Protein AF-A0A7S3U4I9-F1 (afdb_monomer)

pLDDT: mean 75.61, std 12.28, range [52.41, 93.56]

Secondary structure (DSSP, 8-state):
--HHHHHHHHHTT------------PPPTTHHHHHHHHHHHHHHHHHHHHHHHHHHHHHHHHHHHHHHHHHHHHHHHHHHHHHHHHHHHHHHHHH--SS-TTSHHHHHHHHHHHHHHHHHH-

InterPro domains:
  IPR021013 ATPase, vacuolar ER assembly factor, Vma12 [PF11712] (9-120)
  IPR021013 ATPase, vacuolar ER assembly factor, Vma12 [PTHR31394] (6-115)

Solvent-accessible surface area (backbone atoms only — not comparable to full-atom values): 6971 Å² total; per-residue (Å²): 134,72,72,65,60,56,56,54,60,72,46,70,82,62,72,83,83,71,80,80,78,76,72,82,73,73,77,58,83,72,51,57,65,52,51,50,53,52,47,54,54,48,52,52,51,52,50,47,59,72,48,36,78,76,50,40,76,66,43,53,60,50,53,50,52,51,51,50,50,53,51,50,52,49,51,51,52,50,50,50,54,51,52,37,53,50,36,22,53,51,23,22,61,70,38,28,43,97,92,42,58,85,34,76,54,5,56,51,34,9,52,52,35,29,54,52,49,51,68,72,75,107

Organism: NCBI:txid141414

Sequence (122 aa):
PVHHAQVHQLLQGAAPVIPQFKQERTPHPDLAPRLEQLRAAMENREYAAMVGDVCCEESDGRDAAEMNTYRSQLAVGANLLVSMGTMFAVGYYAGGTTEEPNGPRATMCGLAACIITMMIEM

Radius of gyration: 36.52 Å; Cα contacts (8 Å, |Δi|>4): 47; chains: 1; bounding box: 50×77×81 Å

Mean predicted aligned error: 18.95 Å

Foldseek 3Di:
DPVVVVVVVVCVVDDPPDPPPPPPPPPDPVVVVVVVVVVVVVVVVVVCVVCVVVCVVVVVVVVVVVVVVVVVVVVLVVVLVVQLVVQLVVQLCVQADPVGSRDPSSNVRSVVSSVVSVVVSD

Structure (mmCIF, N/CA/C/O backbone):
data_AF-A0A7S3U4I9-F1
#
_entry.id   AF-A0A7S3U4I9-F1
#
loop_
_atom_site.group_PDB
_atom_site.id
_atom_site.type_symbol
_atom_site.label_atom_id
_atom_site.label_alt_id
_atom_site.label_comp_id
_atom_site.label_asym_id
_atom_site.label_entity_id
_atom_site.label_seq_id
_atom_site.pdbx_PDB_ins_code
_atom_site.Cartn_x
_atom_site.Cartn_y
_atom_site.Cartn_z
_atom_site.occupancy
_atom_site.B_iso_or_equiv
_atom_site.auth_seq_id
_atom_site.auth_comp_id
_atom_site.auth_asym_id
_atom_site.auth_atom_id
_atom_site.pdbx_PDB_model_num
ATOM 1 N N . PRO A 1 1 ? -28.702 -62.393 27.843 1.00 54.69 1 PRO A N 1
ATOM 2 C CA . PRO A 1 1 ? -29.600 -61.317 28.335 1.00 54.69 1 PRO A CA 1
ATOM 3 C C . PRO A 1 1 ? -29.784 -61.217 29.871 1.00 54.69 1 PRO A C 1
ATOM 5 O O . PRO A 1 1 ? -30.326 -60.216 30.317 1.00 54.69 1 PRO A O 1
ATOM 8 N N . VAL A 1 2 ? -29.330 -62.186 30.686 1.00 54.75 2 VAL A N 1
ATOM 9 C CA . VAL A 1 2 ? -29.660 -62.251 32.134 1.00 54.75 2 VAL A CA 1
ATOM 10 C C . VAL A 1 2 ? -28.649 -61.533 33.057 1.00 54.75 2 VAL A C 1
ATOM 12 O O . VAL A 1 2 ? -28.985 -61.184 34.182 1.00 54.75 2 VAL A O 1
ATOM 15 N N . HIS A 1 3 ? -27.435 -61.216 32.590 1.00 55.56 3 HIS A N 1
ATOM 16 C CA . HIS A 1 3 ? -26.394 -60.623 33.450 1.00 55.56 3 HIS A CA 1
ATOM 17 C C . HIS A 1 3 ? -26.592 -59.135 33.795 1.00 55.56 3 HIS A C 1
ATOM 19 O O . HIS A 1 3 ? -26.109 -58.684 34.829 1.00 55.56 3 HIS A O 1
ATOM 25 N N . HIS A 1 4 ? -27.328 -58.368 32.984 1.00 56.72 4 HIS A N 1
ATOM 26 C CA . HIS A 1 4 ? -27.526 -56.931 33.230 1.00 56.72 4 HIS A CA 1
ATOM 27 C C . HIS A 1 4 ? -28.506 -56.644 34.376 1.00 56.72 4 HIS A C 1
ATOM 29 O O . HIS A 1 4 ? -28.355 -55.649 35.081 1.00 56.72 4 HIS A O 1
ATOM 35 N N . ALA A 1 5 ? -29.482 -57.531 34.596 1.00 61.81 5 ALA A N 1
ATOM 36 C CA . ALA A 1 5 ? -30.484 -57.364 35.648 1.00 61.81 5 ALA A CA 1
ATOM 37 C C . ALA A 1 5 ? -29.868 -57.470 37.053 1.00 61.81 5 ALA A C 1
ATOM 39 O O . ALA A 1 5 ? -30.247 -56.737 37.962 1.00 61.81 5 ALA A O 1
ATOM 40 N N . GLN A 1 6 ? -28.864 -58.335 37.212 1.00 64.69 6 GLN A N 1
ATOM 41 C CA . GLN A 1 6 ? -28.227 -58.598 38.501 1.00 64.69 6 GLN A CA 1
ATOM 42 C C . GLN A 1 6 ? -27.356 -57.422 38.963 1.00 64.69 6 GLN A C 1
ATOM 44 O O . GLN A 1 6 ? -27.372 -57.057 40.135 1.00 64.69 6 GLN A O 1
ATOM 49 N N . VAL A 1 7 ? -26.664 -56.764 38.027 1.00 67.50 7 VAL A N 1
ATOM 50 C CA . VAL A 1 7 ? -25.895 -55.539 38.306 1.00 67.50 7 VAL A CA 1
ATOM 51 C C . VAL A 1 7 ? -26.823 -54.413 38.757 1.00 67.50 7 VAL A C 1
ATOM 53 O O . VAL A 1 7 ? -26.518 -53.695 39.705 1.00 67.50 7 VAL A O 1
ATOM 56 N N . HIS A 1 8 ? -27.991 -54.292 38.126 1.00 67.44 8 HIS A N 1
ATOM 57 C CA . HIS A 1 8 ? -28.954 -53.254 38.470 1.00 67.44 8 HIS A CA 1
ATOM 58 C C . HIS A 1 8 ? -29.547 -53.443 39.874 1.00 67.44 8 HIS A C 1
ATOM 60 O O . HIS A 1 8 ? -29.813 -52.460 40.563 1.00 67.44 8 HIS A O 1
ATOM 66 N N . GLN A 1 9 ? -29.701 -54.697 40.305 1.00 71.62 9 GLN A N 1
ATOM 67 C CA . GLN A 1 9 ? -30.174 -55.064 41.639 1.00 71.62 9 GLN A CA 1
ATOM 68 C C . GLN A 1 9 ? -29.105 -54.832 42.720 1.00 71.62 9 GLN A C 1
ATOM 70 O O . GLN A 1 9 ? -29.437 -54.430 43.829 1.00 71.62 9 GLN A O 1
ATOM 75 N N . LEU A 1 10 ? -27.821 -55.004 42.385 1.00 68.31 10 LEU A N 1
ATOM 76 C CA . LEU A 1 10 ? -26.695 -54.703 43.283 1.00 68.31 10 LEU A CA 1
ATOM 77 C C . LEU A 1 10 ? -26.476 -53.195 43.492 1.00 68.31 10 LEU A C 1
ATOM 79 O O . LEU A 1 10 ? -25.907 -52.791 44.502 1.00 68.31 10 LEU A O 1
ATOM 83 N N . LEU A 1 11 ? -26.931 -52.363 42.551 1.00 69.69 11 LEU A N 1
ATOM 84 C CA . LEU A 1 11 ? -26.806 -50.903 42.611 1.00 69.69 11 LEU A CA 1
ATOM 85 C C . LEU A 1 11 ? -28.051 -50.205 43.189 1.00 69.69 11 LEU A C 1
ATOM 87 O O . LEU A 1 11 ? -27.992 -49.012 43.485 1.00 69.69 11 LEU A O 1
ATOM 91 N N . GLN A 1 12 ? -29.167 -50.920 43.3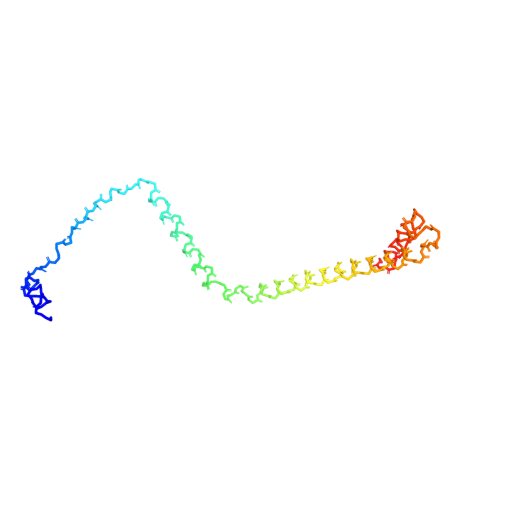89 1.00 67.94 12 GLN A N 1
ATOM 92 C CA . GLN A 1 12 ? -30.370 -50.388 44.041 1.00 67.94 12 GLN A CA 1
ATOM 93 C C . GLN A 1 12 ? -30.113 -50.185 45.543 1.00 67.94 12 GLN A C 1
ATOM 95 O O . GLN A 1 12 ? -30.351 -51.066 46.361 1.00 67.94 12 GLN A O 1
ATOM 100 N N . GLY A 1 13 ? -29.592 -49.010 45.899 1.00 65.12 13 GLY A N 1
ATOM 101 C CA . GLY A 1 13 ? -29.272 -48.622 47.279 1.00 65.12 13 GLY A CA 1
ATOM 102 C C . GLY A 1 13 ? -27.830 -48.154 47.474 1.00 65.12 13 GLY A C 1
ATOM 103 O O . GLY A 1 13 ? -27.508 -47.590 48.517 1.00 65.12 13 GLY A O 1
ATOM 104 N N . ALA A 1 14 ? -26.971 -48.321 46.466 1.00 66.00 14 ALA A N 1
ATOM 105 C CA . ALA A 1 14 ? -25.631 -47.755 46.475 1.00 66.00 14 ALA A CA 1
ATOM 106 C C . ALA A 1 14 ? -25.707 -46.267 46.098 1.00 66.00 14 ALA A C 1
ATOM 108 O O . ALA A 1 14 ? -25.811 -45.910 44.925 1.00 66.00 14 ALA A O 1
ATOM 109 N N . ALA A 1 15 ? -25.674 -45.382 47.095 1.00 67.50 15 ALA A N 1
ATOM 110 C CA . ALA A 1 15 ? -25.449 -43.965 46.842 1.00 67.50 15 ALA A CA 1
ATOM 111 C C . ALA A 1 15 ? -23.984 -43.771 46.410 1.00 67.50 15 ALA A C 1
ATOM 113 O O . ALA A 1 15 ? -23.087 -44.279 47.092 1.00 67.50 15 ALA A O 1
ATOM 114 N N . PRO A 1 16 ? -23.702 -43.059 45.305 1.00 66.88 16 PRO A N 1
ATOM 115 C CA . PRO A 1 16 ? -22.331 -42.737 44.945 1.00 66.88 16 PRO A CA 1
ATOM 116 C C . PRO A 1 16 ? -21.710 -41.922 46.083 1.00 66.88 16 PRO A C 1
ATOM 118 O O . PRO A 1 16 ? -22.169 -40.825 46.402 1.00 66.88 16 PRO A O 1
ATOM 121 N N . VAL A 1 17 ? -20.669 -42.470 46.713 1.00 66.94 17 VAL A N 1
ATOM 122 C CA . VAL A 1 17 ? -19.860 -41.731 47.682 1.00 66.94 17 VAL A CA 1
ATOM 123 C C . VAL A 1 17 ? -19.049 -40.722 46.885 1.00 66.94 17 VAL A C 1
ATOM 125 O O . VAL A 1 17 ? -17.988 -41.035 46.351 1.00 66.94 17 VAL A O 1
ATOM 128 N N . ILE A 1 18 ? -19.588 -39.513 46.752 1.00 67.31 18 ILE A N 1
ATOM 129 C CA . ILE A 1 18 ? -18.846 -38.383 46.208 1.00 67.31 18 ILE A CA 1
ATOM 130 C C . ILE A 1 18 ? -17.895 -37.943 47.323 1.00 67.31 18 ILE A C 1
ATOM 132 O O . ILE A 1 18 ? -18.380 -37.484 48.363 1.00 67.31 18 ILE A O 1
ATOM 136 N N . PRO A 1 19 ? -16.564 -38.083 47.170 1.00 66.88 19 PRO A N 1
ATOM 137 C CA . PRO A 1 19 ? -15.646 -37.518 48.142 1.00 66.88 19 PRO A CA 1
ATOM 138 C C . PRO A 1 19 ? -15.880 -36.007 48.157 1.00 66.88 19 PRO A C 1
ATOM 140 O O . PRO A 1 19 ? -15.616 -35.317 47.172 1.00 66.88 19 PRO A O 1
ATOM 143 N N . GLN A 1 20 ? -16.424 -35.487 49.260 1.00 63.56 20 GLN A N 1
ATOM 144 C CA . GLN A 1 20 ? -16.500 -34.049 49.472 1.00 63.56 20 GLN A CA 1
ATOM 145 C C . GLN A 1 20 ? -15.071 -33.548 49.668 1.00 63.56 20 GLN A C 1
ATOM 147 O O . GLN A 1 20 ? -14.563 -33.482 50.785 1.00 63.56 20 GLN A O 1
ATOM 152 N N . PHE A 1 21 ? -14.411 -33.181 48.571 1.00 58.91 21 PHE A N 1
ATOM 153 C CA . PHE A 1 21 ? -13.239 -32.321 48.618 1.00 58.91 21 PHE A CA 1
ATOM 154 C C . PHE A 1 21 ? -13.704 -30.926 49.031 1.00 58.91 21 PHE A C 1
ATOM 156 O O . PHE A 1 21 ? -13.777 -29.999 48.227 1.00 58.91 21 PHE A O 1
ATOM 163 N N . LYS A 1 22 ? -14.033 -30.762 50.313 1.00 58.78 22 LYS A N 1
ATOM 164 C CA . LYS A 1 22 ? -14.102 -29.442 50.924 1.00 58.78 22 LYS A CA 1
ATOM 165 C C . LYS A 1 22 ? -12.663 -29.019 51.186 1.00 58.78 22 LYS A C 1
ATOM 167 O O . LYS A 1 22 ? -12.161 -29.084 52.301 1.00 58.78 22 LYS A O 1
ATOM 172 N N . GLN A 1 23 ? -11.964 -28.676 50.111 1.00 59.03 23 GLN A N 1
ATOM 173 C CA . GLN A 1 23 ? -10.672 -28.033 50.223 1.00 59.03 23 GLN A CA 1
ATOM 174 C C . GLN A 1 23 ? -10.975 -26.629 50.743 1.00 59.03 23 GLN A C 1
ATOM 176 O O . GLN A 1 23 ? -11.445 -25.771 49.995 1.00 59.03 23 GLN A O 1
ATOM 181 N N . GLU A 1 24 ? -10.804 -26.420 52.047 1.00 61.72 24 GLU A N 1
ATOM 182 C CA . GLU A 1 24 ? -10.733 -25.082 52.621 1.00 61.72 24 GLU A CA 1
ATOM 183 C C . GLU A 1 24 ? -9.537 -24.399 51.959 1.00 61.72 24 GLU A C 1
ATOM 185 O O . GLU A 1 24 ? -8.384 -24.574 52.346 1.00 61.72 24 GLU A O 1
ATOM 190 N N . ARG A 1 25 ? -9.806 -23.706 50.849 1.00 59.94 25 ARG A N 1
ATOM 191 C CA . ARG A 1 25 ? -8.822 -22.852 50.201 1.00 59.94 25 ARG A CA 1
ATOM 192 C C . ARG A 1 25 ? -8.544 -21.724 51.175 1.00 59.94 25 ARG A C 1
ATOM 194 O O . ARG A 1 25 ? -9.335 -20.790 51.277 1.00 59.94 25 ARG A O 1
ATOM 201 N N . THR A 1 26 ? -7.417 -21.813 51.868 1.00 64.44 26 THR A N 1
ATOM 202 C CA . THR A 1 26 ? -6.796 -20.671 52.529 1.00 64.44 26 THR A CA 1
ATOM 203 C C . THR A 1 26 ? -6.675 -19.569 51.472 1.00 64.44 26 THR A C 1
ATOM 205 O O . THR A 1 26 ? -6.031 -19.805 50.442 1.00 64.44 26 THR A O 1
ATOM 208 N N . PRO A 1 27 ? -7.342 -18.411 51.632 1.00 62.22 27 PRO A N 1
ATOM 209 C CA . PRO A 1 27 ? -7.272 -17.353 50.637 1.00 62.22 27 PRO A CA 1
ATOM 210 C C . PRO A 1 27 ? -5.814 -16.926 50.485 1.00 62.22 27 PRO A C 1
ATOM 212 O O . PRO A 1 27 ? -5.195 -16.467 51.443 1.00 62.22 27 PRO A O 1
ATOM 215 N N . HIS A 1 28 ? -5.244 -17.127 49.296 1.00 63.62 28 HIS A N 1
ATOM 216 C CA . HIS A 1 28 ? -3.904 -16.638 48.993 1.00 63.62 28 HIS A CA 1
ATOM 217 C C . HIS A 1 28 ? -3.909 -15.110 49.183 1.00 63.62 28 HIS A C 1
ATOM 219 O O . HIS A 1 28 ? -4.814 -14.456 48.651 1.00 63.62 28 HIS A O 1
ATOM 225 N N . PRO A 1 29 ? -2.944 -14.527 49.915 1.00 65.88 29 PRO A N 1
ATOM 226 C CA . PRO A 1 29 ? -2.954 -13.105 50.282 1.00 65.88 29 PRO A CA 1
ATOM 227 C C . PRO A 1 29 ? -2.994 -12.158 49.069 1.00 65.88 29 PRO A C 1
ATOM 229 O O . PRO A 1 29 ? -3.483 -11.038 49.172 1.00 65.88 29 PRO A O 1
ATOM 232 N N . ASP A 1 30 ? -2.580 -12.639 47.894 1.00 67.38 30 ASP A N 1
ATOM 233 C CA . ASP A 1 30 ? -2.535 -11.874 46.641 1.00 67.38 30 ASP A CA 1
ATOM 234 C C . ASP A 1 30 ? -3.855 -11.881 45.849 1.00 67.38 30 ASP A C 1
ATOM 236 O O . ASP A 1 30 ? -3.980 -11.202 44.828 1.00 67.38 30 ASP A O 1
ATOM 240 N N . LEU A 1 31 ? -4.854 -12.662 46.275 1.00 65.88 31 LEU A N 1
ATOM 241 C CA . LEU A 1 31 ? -6.149 -12.746 45.588 1.00 65.88 31 LEU A CA 1
ATOM 242 C C . LEU A 1 31 ? -7.060 -11.565 45.930 1.00 65.88 31 LEU A C 1
ATOM 244 O O . LEU A 1 31 ? -7.804 -11.111 45.065 1.00 65.88 31 LEU A O 1
ATOM 248 N N . ALA A 1 32 ? -6.975 -11.041 47.154 1.00 73.50 32 ALA A N 1
ATOM 249 C CA . ALA A 1 32 ? -7.749 -9.880 47.590 1.00 73.50 32 ALA A CA 1
ATOM 250 C C . ALA A 1 32 ? -7.496 -8.624 46.727 1.00 73.50 32 ALA A C 1
ATOM 252 O O . ALA A 1 32 ? -8.468 -8.105 46.173 1.00 73.50 32 ALA A O 1
ATOM 253 N N . PRO A 1 33 ? -6.240 -8.182 46.495 1.00 77.62 33 PRO A N 1
ATOM 254 C CA . PRO A 1 33 ? -5.988 -7.005 45.660 1.00 77.62 33 PRO A CA 1
ATOM 255 C C . PRO A 1 33 ? -6.372 -7.228 44.191 1.00 77.62 33 PRO A C 1
ATOM 257 O O . PRO A 1 33 ? -6.803 -6.303 43.510 1.00 77.62 33 PRO A O 1
ATOM 260 N N . ARG A 1 34 ? -6.273 -8.464 43.684 1.00 75.56 34 ARG A N 1
ATOM 261 C CA . ARG A 1 34 ? -6.698 -8.793 42.313 1.00 75.56 34 ARG A CA 1
ATOM 262 C C . ARG A 1 34 ? -8.213 -8.746 42.147 1.00 75.56 34 ARG A C 1
ATOM 264 O O . ARG A 1 34 ? -8.695 -8.291 41.116 1.00 75.56 34 ARG A O 1
ATOM 271 N N . LEU A 1 35 ? -8.962 -9.208 43.146 1.00 81.06 35 LEU A N 1
ATOM 272 C CA . LEU A 1 35 ? -10.422 -9.129 43.146 1.00 81.06 35 LEU A CA 1
ATOM 273 C C . LEU A 1 35 ? -10.908 -7.684 43.232 1.00 81.06 35 LEU A C 1
ATOM 275 O O . LEU A 1 35 ? -11.887 -7.338 42.577 1.00 81.06 35 LEU A O 1
ATOM 279 N N . GLU A 1 36 ? -10.212 -6.844 43.993 1.00 82.00 36 GLU A N 1
ATOM 280 C CA . GLU A 1 36 ? -10.498 -5.413 44.077 1.00 82.00 36 GLU A CA 1
ATOM 281 C C . GLU A 1 36 ? -10.241 -4.705 42.739 1.00 82.00 36 GLU A C 1
ATOM 283 O O . GLU A 1 36 ? -11.117 -3.999 42.245 1.00 82.00 36 GLU A O 1
ATOM 288 N N . GLN A 1 37 ? -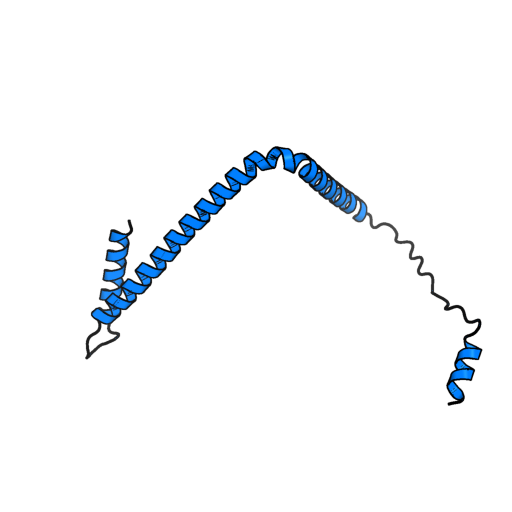9.114 -4.994 42.077 1.00 81.12 37 GLN A N 1
ATOM 289 C CA . GLN A 1 37 ? -8.830 -4.499 40.722 1.00 81.12 37 GLN A CA 1
ATOM 290 C C . GLN A 1 37 ? -9.870 -4.965 39.695 1.00 81.12 37 GLN A C 1
ATOM 292 O O . GLN A 1 37 ? -10.320 -4.176 38.865 1.00 81.12 37 GLN A O 1
ATOM 297 N N . LEU A 1 38 ? -10.276 -6.237 39.751 1.00 83.44 38 LEU A N 1
ATOM 298 C CA . LEU A 1 38 ? -11.315 -6.784 38.875 1.00 83.44 38 LEU A CA 1
ATOM 299 C C . LEU A 1 38 ? -12.670 -6.115 39.122 1.00 83.44 38 LEU A C 1
ATOM 301 O O . LEU A 1 38 ? -13.376 -5.813 38.162 1.00 83.44 38 LEU A O 1
ATOM 305 N N . ARG A 1 39 ? -13.024 -5.845 40.383 1.00 84.69 39 ARG A N 1
ATOM 306 C CA . ARG A 1 39 ? -14.243 -5.102 40.730 1.00 84.69 39 ARG A CA 1
ATOM 307 C C . ARG A 1 39 ? -14.213 -3.683 40.188 1.00 84.69 39 ARG A C 1
ATOM 309 O O . ARG A 1 39 ? -15.155 -3.306 39.504 1.00 84.69 39 ARG A O 1
ATOM 316 N N . ALA A 1 40 ? -13.123 -2.954 40.413 1.00 86.00 40 ALA A N 1
ATOM 317 C CA . ALA A 1 40 ? -12.962 -1.596 39.901 1.00 86.00 40 ALA A CA 1
ATOM 318 C C . ALA A 1 40 ? -13.040 -1.553 38.363 1.00 86.00 40 ALA A C 1
ATOM 320 O O . ALA A 1 40 ? -13.654 -0.658 37.788 1.00 86.00 40 ALA A O 1
ATOM 321 N N . ALA A 1 41 ? -12.474 -2.551 37.677 1.00 84.31 41 ALA A N 1
ATOM 322 C CA . ALA A 1 41 ? -12.562 -2.660 36.222 1.00 84.31 41 ALA A CA 1
ATOM 323 C C . ALA A 1 41 ? -13.991 -2.946 35.723 1.00 84.31 41 ALA A C 1
ATOM 325 O O . ALA A 1 41 ? -14.380 -2.438 34.670 1.00 84.31 41 ALA A O 1
ATOM 326 N N . MET A 1 42 ? -14.771 -3.752 36.452 1.00 85.81 42 MET A N 1
ATOM 327 C CA . MET A 1 42 ? -16.178 -3.998 36.117 1.00 85.81 42 MET A CA 1
ATOM 328 C C . MET A 1 42 ? -17.043 -2.765 36.368 1.00 85.81 42 MET A C 1
ATOM 330 O O . MET A 1 42 ? -17.809 -2.390 35.488 1.00 85.81 42 MET A O 1
ATOM 334 N N . GLU A 1 43 ? -16.867 -2.100 37.508 1.00 84.44 43 GLU A N 1
ATOM 335 C CA . GLU A 1 43 ? -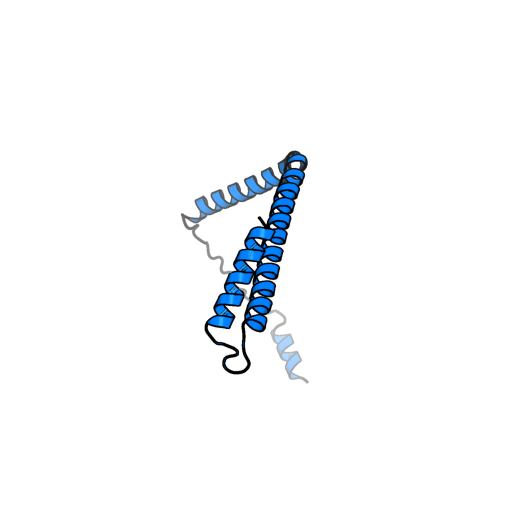17.607 -0.883 37.857 1.00 84.44 43 GLU A CA 1
ATOM 336 C C . GLU A 1 43 ? -17.340 0.243 36.851 1.00 84.44 43 GLU A C 1
ATOM 338 O O . GLU A 1 43 ? -18.275 0.874 36.368 1.00 84.44 43 GLU A O 1
ATOM 343 N N . ASN A 1 44 ? -16.084 0.423 36.424 1.00 80.19 44 ASN A N 1
ATOM 344 C CA . ASN A 1 44 ? -15.751 1.377 35.365 1.00 80.19 44 ASN A CA 1
ATOM 345 C C . ASN A 1 44 ? -16.405 1.033 34.022 1.00 80.19 44 ASN A C 1
ATOM 347 O O . ASN A 1 44 ? -16.820 1.938 33.304 1.00 80.19 44 ASN A O 1
ATOM 351 N N . ARG A 1 45 ? -16.499 -0.253 33.656 1.00 80.69 45 ARG A N 1
ATOM 352 C CA . ARG A 1 45 ? -17.197 -0.670 32.427 1.00 80.69 45 ARG A CA 1
ATOM 353 C C . ARG A 1 45 ? -18.692 -0.399 32.506 1.00 80.69 45 ARG A C 1
ATOM 355 O O . ARG A 1 45 ? -19.273 0.043 31.523 1.00 80.69 45 ARG A O 1
ATOM 362 N N . GLU A 1 46 ? -19.297 -0.670 33.652 1.00 81.62 46 GLU A N 1
ATOM 363 C CA . GLU A 1 46 ? -20.725 -0.461 33.877 1.00 81.62 46 GLU A CA 1
ATOM 364 C C . GLU A 1 46 ? -21.062 1.035 33.907 1.00 81.62 46 GLU A C 1
ATOM 366 O O . GLU A 1 46 ? -22.001 1.470 33.246 1.00 81.62 46 GLU A O 1
ATOM 371 N N . TYR A 1 47 ? -20.220 1.849 34.549 1.00 74.75 47 TYR A N 1
ATOM 372 C CA . TYR A 1 47 ? -20.301 3.308 34.486 1.00 74.75 47 TYR A CA 1
ATOM 373 C C . TYR A 1 47 ? -20.129 3.841 33.058 1.00 74.75 47 TYR A C 1
ATOM 375 O O . TYR A 1 47 ? -20.929 4.659 32.608 1.00 74.75 47 TYR A O 1
ATOM 383 N N . ALA A 1 48 ? -19.141 3.342 32.309 1.00 75.19 48 ALA A N 1
ATOM 384 C CA . ALA A 1 48 ? -18.933 3.724 30.914 1.00 75.19 48 ALA A CA 1
ATOM 385 C C . ALA A 1 48 ? -20.119 3.338 30.017 1.00 75.19 48 ALA A C 1
ATOM 387 O O . ALA A 1 48 ? -20.458 4.093 29.115 1.00 75.19 48 ALA A O 1
ATOM 388 N N . ALA A 1 49 ? -20.780 2.208 30.278 1.00 77.81 49 ALA A N 1
ATOM 389 C CA . ALA A 1 49 ? -21.996 1.820 29.568 1.00 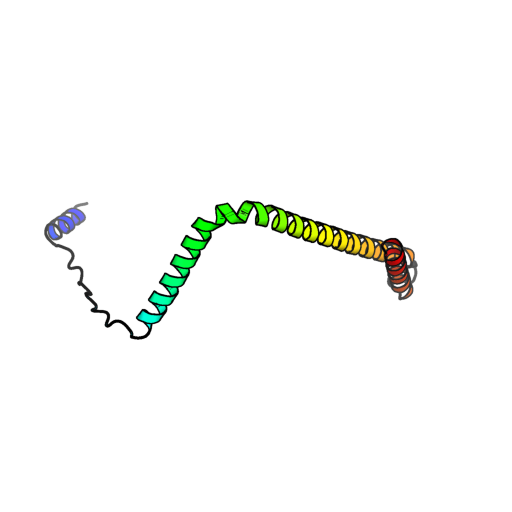77.81 49 ALA A CA 1
ATOM 390 C C . ALA A 1 49 ? -23.189 2.726 29.922 1.00 77.81 49 ALA A C 1
ATOM 392 O O . ALA A 1 49 ? -23.956 3.083 29.037 1.00 77.81 49 ALA A O 1
ATOM 393 N N . MET A 1 50 ? -23.324 3.146 31.186 1.00 78.50 50 MET A N 1
ATOM 394 C CA . MET A 1 50 ? -24.391 4.064 31.618 1.00 78.50 50 MET A CA 1
ATOM 395 C C . MET A 1 50 ? -24.234 5.485 31.060 1.00 78.50 50 MET A C 1
ATOM 397 O O . MET A 1 50 ? -25.229 6.168 30.838 1.00 78.50 50 MET A O 1
ATOM 401 N N . VAL A 1 51 ? -22.996 5.945 30.867 1.00 74.56 51 VAL A N 1
ATOM 402 C CA . VAL A 1 51 ? -22.696 7.295 30.351 1.00 74.56 51 VAL A CA 1
ATOM 403 C C . VAL A 1 51 ? -22.460 7.291 28.833 1.00 74.56 51 VAL A C 1
ATOM 405 O O . VAL A 1 51 ? -22.539 8.340 28.197 1.00 74.56 51 VAL A O 1
ATOM 408 N N . GLY A 1 52 ? -22.228 6.115 28.241 1.00 65.56 52 GLY A N 1
ATOM 409 C CA . GLY A 1 52 ? -21.961 5.926 26.815 1.00 65.56 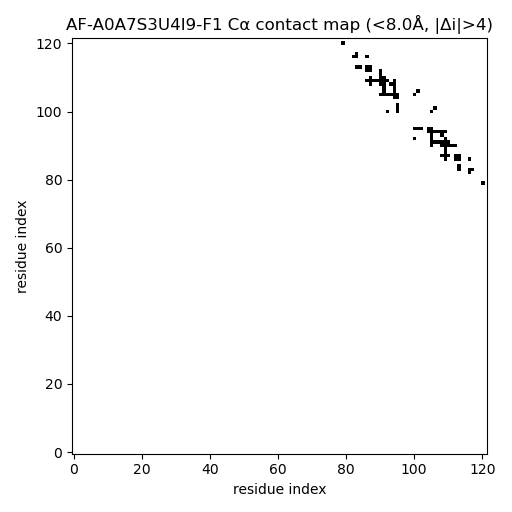52 GLY A CA 1
ATOM 410 C C . GLY A 1 52 ? -23.031 6.556 25.934 1.00 65.56 52 GLY A C 1
ATOM 411 O O . GLY A 1 52 ? -22.702 7.398 25.109 1.00 65.56 52 GLY A O 1
ATOM 412 N N . ASP A 1 53 ? -24.308 6.280 26.194 1.00 63.28 53 ASP A N 1
ATOM 413 C CA . ASP A 1 53 ? -25.424 6.801 25.389 1.00 63.28 53 ASP A CA 1
ATOM 414 C C . ASP A 1 53 ? -25.497 8.343 25.347 1.00 63.28 53 ASP A C 1
ATOM 416 O O . ASP A 1 53 ? -26.035 8.905 24.398 1.00 63.28 53 ASP A O 1
ATOM 420 N N . VAL A 1 54 ? -24.926 9.041 26.338 1.00 63.06 54 VAL A N 1
ATOM 421 C CA . VAL A 1 54 ? -24.902 10.515 26.410 1.00 63.06 54 VAL A CA 1
ATOM 422 C C . VAL A 1 54 ? -23.698 11.106 25.666 1.00 63.06 54 VAL A C 1
ATOM 424 O O . VAL A 1 54 ? -23.771 12.222 25.161 1.00 63.06 54 VAL A O 1
ATOM 427 N N . CYS A 1 55 ? -22.586 10.371 25.580 1.00 57.53 55 CYS A N 1
ATOM 428 C CA . CYS A 1 55 ? -21.371 10.803 24.879 1.00 57.53 55 CYS A CA 1
ATOM 429 C C . CYS A 1 55 ? -21.280 10.279 23.432 1.00 57.53 55 CYS A C 1
ATOM 431 O O . CYS A 1 55 ? -20.534 10.839 22.625 1.00 57.53 55 CYS A O 1
ATOM 433 N N . CYS A 1 56 ? -22.017 9.218 23.091 1.00 52.41 56 CYS A N 1
ATOM 434 C CA . CYS A 1 56 ? -21.951 8.550 21.792 1.00 52.41 56 CYS A CA 1
ATOM 435 C C . CYS A 1 56 ? -22.470 9.411 20.632 1.00 52.41 56 CYS A C 1
ATOM 437 O O . CYS A 1 56 ? -21.919 9.296 19.544 1.00 52.41 56 CYS A O 1
ATOM 439 N N . GLU A 1 57 ? -23.433 10.321 20.830 1.00 55.88 57 GLU A N 1
ATOM 440 C CA . GLU A 1 57 ? -23.900 11.198 19.736 1.00 55.88 57 GLU A CA 1
ATOM 441 C C . GLU A 1 57 ? -22.799 12.132 19.192 1.00 55.88 57 GLU A C 1
ATOM 443 O O . GLU A 1 57 ? -22.785 12.430 17.997 1.00 55.88 57 GLU A O 1
ATOM 448 N N . GLU A 1 58 ? -21.837 12.552 20.021 1.00 54.34 58 GLU A N 1
ATOM 449 C CA . GLU A 1 58 ? -20.699 13.374 19.576 1.00 54.34 58 GLU A CA 1
ATOM 450 C C . GLU A 1 58 ? -19.471 12.540 19.160 1.00 54.34 58 GLU A C 1
ATOM 452 O O . GLU A 1 58 ? -18.699 12.980 18.301 1.00 54.34 58 GLU A O 1
ATOM 457 N N . SER A 1 59 ? -19.281 11.340 19.726 1.00 53.84 59 SER A N 1
ATOM 458 C CA . SER A 1 59 ? -18.159 10.446 19.386 1.00 53.84 59 SER A CA 1
ATOM 459 C C . SER A 1 59 ? -18.386 9.680 18.083 1.00 53.84 59 SER A C 1
ATOM 461 O O . SER A 1 59 ? -17.489 9.696 17.246 1.00 53.84 59 SER A O 1
ATOM 463 N N . ASP A 1 60 ? -19.571 9.115 17.826 1.00 56.28 60 ASP A N 1
ATOM 464 C CA . ASP A 1 60 ? -19.812 8.310 16.614 1.00 56.28 60 ASP A CA 1
ATOM 465 C C . ASP A 1 60 ? -19.640 9.137 15.332 1.00 56.28 60 ASP A C 1
ATOM 467 O O . ASP A 1 60 ? -19.104 8.655 14.335 1.00 56.28 60 ASP A O 1
ATOM 471 N N . GLY A 1 61 ? -20.042 10.413 15.346 1.00 59.12 61 GLY A N 1
ATOM 472 C CA . GLY A 1 61 ? -19.848 11.314 14.207 1.00 59.12 61 GLY A CA 1
ATOM 473 C C . GLY A 1 61 ? -18.374 11.635 13.941 1.00 59.12 61 GLY A C 1
ATOM 474 O O . GLY A 1 61 ? -17.958 11.758 12.786 1.00 59.12 61 GLY A O 1
ATOM 475 N N . ARG A 1 62 ? -17.569 11.733 15.003 1.00 58.69 62 ARG A N 1
ATOM 476 C CA . ARG A 1 62 ? -16.132 12.012 14.925 1.00 58.69 62 ARG A CA 1
ATOM 477 C C . ARG A 1 62 ? -15.339 10.764 14.547 1.00 58.69 62 ARG A C 1
ATOM 479 O O . ARG A 1 62 ? -14.530 10.831 13.627 1.00 58.69 62 ARG A O 1
ATOM 486 N N . ASP A 1 63 ? -15.653 9.624 15.150 1.00 59.53 63 ASP A N 1
ATOM 487 C CA . ASP A 1 63 ? -15.043 8.326 14.859 1.00 59.53 63 ASP A CA 1
ATOM 488 C C . ASP A 1 63 ? -15.400 7.848 13.441 1.00 59.53 63 ASP A C 1
ATOM 490 O O . ASP A 1 63 ? -14.543 7.334 12.718 1.00 59.53 63 ASP A O 1
ATOM 494 N N . ALA A 1 64 ? -16.628 8.092 12.968 1.00 62.22 64 ALA A N 1
ATOM 495 C CA . ALA A 1 64 ? -17.012 7.819 11.584 1.00 62.22 64 ALA A CA 1
ATOM 496 C C . ALA A 1 64 ? -16.304 8.745 10.581 1.00 62.22 64 ALA A C 1
ATOM 498 O O . ALA A 1 64 ? -15.894 8.282 9.512 1.00 62.22 64 ALA A O 1
ATOM 499 N N . ALA A 1 65 ? -16.125 10.032 10.902 1.00 63.12 65 ALA A N 1
ATOM 500 C CA . ALA A 1 65 ? -15.393 10.974 10.053 1.00 63.12 65 ALA A CA 1
ATOM 501 C C . ALA A 1 65 ? -13.889 10.652 9.993 1.00 63.12 65 ALA A C 1
ATOM 503 O O . ALA A 1 65 ? -13.290 10.673 8.910 1.00 63.12 65 ALA A O 1
ATOM 504 N N . GLU A 1 66 ? -13.287 10.289 11.126 1.00 63.09 66 GLU A N 1
ATOM 505 C CA . GLU A 1 66 ? -11.899 9.834 11.204 1.00 63.09 66 GLU A CA 1
ATOM 506 C C . GLU A 1 66 ? -11.724 8.517 10.438 1.00 63.09 66 GLU A C 1
ATOM 508 O O . GLU A 1 66 ? -10.868 8.425 9.556 1.00 63.09 66 GLU A O 1
ATOM 513 N N . MET A 1 67 ? -12.600 7.529 10.647 1.00 67.56 67 MET A N 1
ATOM 514 C CA . MET A 1 67 ? -12.562 6.257 9.920 1.00 67.56 67 MET A CA 1
ATOM 515 C C . MET A 1 67 ? -12.766 6.437 8.408 1.00 67.56 67 MET A C 1
ATOM 517 O O . MET A 1 67 ? -12.101 5.765 7.616 1.00 67.56 67 MET A O 1
ATOM 521 N N . ASN A 1 68 ? -13.641 7.349 7.978 1.00 69.00 68 ASN A N 1
ATOM 522 C CA . ASN A 1 68 ? -13.819 7.664 6.560 1.00 69.00 68 ASN A CA 1
ATOM 523 C C . ASN A 1 68 ? -12.569 8.330 5.960 1.00 69.00 68 ASN A C 1
ATOM 525 O O . ASN A 1 68 ? -12.178 8.021 4.836 1.00 69.00 68 ASN A O 1
ATOM 529 N N . THR A 1 69 ? -11.893 9.181 6.733 1.00 70.56 69 THR A N 1
ATOM 530 C CA . THR A 1 69 ? -10.624 9.805 6.335 1.00 70.56 69 THR A CA 1
ATOM 531 C C . THR A 1 69 ? -9.501 8.772 6.220 1.00 70.56 69 THR A C 1
ATOM 533 O O . THR A 1 69 ? -8.754 8.778 5.245 1.00 70.56 69 THR A O 1
ATOM 536 N N . TYR A 1 70 ? -9.410 7.814 7.146 1.00 65.31 70 TYR A N 1
ATOM 537 C CA . TYR A 1 70 ? -8.455 6.706 7.035 1.00 65.31 70 TYR A CA 1
ATOM 538 C C . TYR A 1 70 ? -8.737 5.814 5.824 1.00 65.31 70 TYR A C 1
ATOM 540 O O . TYR A 1 70 ? -7.812 5.416 5.116 1.00 65.31 70 TYR A O 1
ATOM 548 N N . ARG A 1 71 ? -10.014 5.520 5.549 1.00 70.12 71 ARG A N 1
ATOM 549 C CA . ARG A 1 71 ? -10.412 4.754 4.360 1.00 70.12 71 ARG A CA 1
ATOM 550 C C . ARG A 1 71 ? -10.077 5.492 3.069 1.00 70.12 71 ARG A C 1
ATOM 552 O O . ARG A 1 71 ? -9.602 4.852 2.135 1.00 70.12 71 ARG A O 1
ATOM 559 N N . SER A 1 72 ? -10.284 6.808 3.012 1.00 71.12 72 SER A N 1
ATOM 560 C CA . SER A 1 72 ? -9.941 7.597 1.826 1.00 71.12 72 SER A CA 1
ATOM 561 C C . SER A 1 72 ? -8.427 7.661 1.610 1.00 71.12 72 SER A C 1
ATOM 563 O O . SER A 1 72 ? -7.971 7.440 0.492 1.00 71.12 72 SER A O 1
ATOM 565 N N . GLN A 1 73 ? -7.632 7.836 2.669 1.00 76.12 73 GLN A N 1
ATOM 566 C CA . GLN A 1 73 ? -6.167 7.805 2.587 1.00 76.12 73 GLN A CA 1
ATOM 567 C C . GLN A 1 73 ? -5.635 6.432 2.156 1.00 76.12 73 GLN A C 1
ATOM 569 O O . GLN A 1 73 ? -4.737 6.354 1.318 1.00 76.12 73 GLN A O 1
ATOM 574 N N . LEU A 1 74 ? -6.218 5.343 2.668 1.00 75.88 74 LEU A N 1
ATOM 575 C CA . LEU A 1 74 ? -5.887 3.986 2.225 1.00 75.88 74 LEU A CA 1
ATOM 576 C C . LEU A 1 74 ? -6.246 3.759 0.757 1.00 75.88 74 LEU A C 1
ATOM 578 O O . LEU A 1 74 ? -5.460 3.156 0.033 1.00 75.88 74 LEU A O 1
ATOM 582 N N . ALA A 1 75 ? -7.403 4.246 0.306 1.00 80.56 75 ALA A N 1
ATOM 583 C CA . ALA A 1 75 ? -7.817 4.127 -1.088 1.00 80.56 75 ALA A CA 1
ATOM 584 C C . ALA A 1 75 ? -6.879 4.899 -2.029 1.00 80.56 75 ALA A C 1
ATOM 586 O O . ALA A 1 75 ? -6.490 4.370 -3.070 1.00 80.56 75 ALA A O 1
ATOM 587 N N . VAL A 1 76 ? -6.462 6.108 -1.640 1.00 82.06 76 VAL A N 1
ATOM 588 C CA . VAL A 1 76 ? -5.488 6.910 -2.396 1.00 82.06 76 VAL A CA 1
ATOM 589 C C . VAL A 1 76 ? -4.138 6.197 -2.457 1.00 82.06 76 VAL A C 1
ATOM 591 O O . VAL A 1 76 ? -3.603 6.010 -3.546 1.00 82.06 76 VAL A O 1
ATOM 594 N N . GLY A 1 77 ? -3.618 5.720 -1.322 1.00 83.00 77 GLY A N 1
ATOM 595 C CA . GLY A 1 77 ? -2.351 4.986 -1.286 1.00 83.00 77 GLY A CA 1
ATOM 596 C C . GLY A 1 77 ? -2.391 3.676 -2.080 1.00 83.00 77 GLY A C 1
ATOM 597 O O . GLY A 1 77 ? -1.439 3.349 -2.785 1.00 83.00 77 GLY A O 1
ATOM 598 N N . ALA A 1 78 ? -3.504 2.941 -2.022 1.00 87.00 78 ALA A N 1
ATOM 599 C CA . ALA A 1 78 ? -3.689 1.721 -2.800 1.00 87.00 78 ALA A CA 1
ATOM 600 C C . ALA A 1 78 ? -3.722 2.007 -4.307 1.00 87.00 78 ALA A C 1
ATOM 602 O O . ALA A 1 78 ? -3.069 1.301 -5.073 1.00 87.00 78 ALA A O 1
ATOM 603 N N . ASN A 1 79 ? -4.437 3.052 -4.731 1.00 87.69 79 ASN A N 1
ATOM 604 C CA . ASN A 1 79 ? -4.476 3.450 -6.135 1.00 87.69 79 ASN A CA 1
ATOM 605 C C . ASN A 1 79 ? -3.084 3.850 -6.645 1.00 87.69 79 ASN A C 1
ATOM 607 O O . ASN A 1 79 ? -2.697 3.415 -7.724 1.00 87.69 79 ASN A O 1
ATOM 611 N N . LEU A 1 80 ? -2.320 4.580 -5.829 1.00 87.81 80 LEU A N 1
ATOM 612 C CA . LEU A 1 80 ? -0.950 5.007 -6.125 1.00 87.81 80 LEU A CA 1
ATOM 613 C C . LEU A 1 80 ? 0.009 3.814 -6.288 1.00 87.81 80 LEU A C 1
ATOM 615 O O . LEU A 1 80 ? 0.834 3.759 -7.194 1.00 87.81 80 LEU A O 1
ATOM 619 N N . LEU A 1 81 ? -0.117 2.787 -5.443 1.00 89.94 81 LEU A N 1
ATOM 620 C CA . LEU A 1 81 ? 0.677 1.562 -5.594 1.00 89.94 81 LEU A CA 1
ATOM 621 C C . LEU A 1 81 ? 0.319 0.797 -6.873 1.00 89.94 81 LEU A C 1
ATOM 623 O O . LEU A 1 81 ? 1.203 0.274 -7.557 1.00 89.94 81 LEU A O 1
ATOM 627 N N . VAL A 1 82 ? -0.972 0.729 -7.203 1.00 92.50 82 VAL A N 1
ATOM 628 C CA . VAL A 1 82 ? -1.452 0.056 -8.416 1.00 92.50 82 VAL A CA 1
ATOM 629 C C . VAL A 1 82 ? -0.993 0.802 -9.670 1.00 92.50 82 VAL A C 1
ATOM 631 O O . VAL A 1 82 ? -0.499 0.171 -10.608 1.00 92.50 82 VAL A O 1
ATOM 634 N N . SER A 1 83 ? -1.097 2.128 -9.700 1.00 90.56 83 SER A N 1
ATOM 635 C CA . SER A 1 83 ? -0.653 2.949 -10.829 1.00 90.56 83 SER A CA 1
ATOM 636 C C . SER A 1 83 ? 0.866 2.894 -11.014 1.00 90.56 83 SER A C 1
ATOM 638 O O 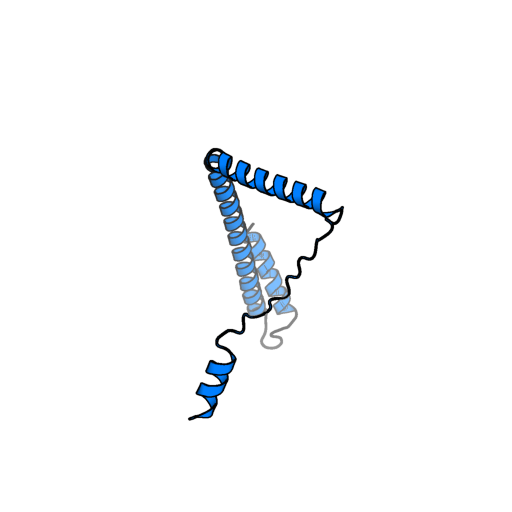. SER A 1 83 ? 1.344 2.677 -12.127 1.00 90.56 83 SER A O 1
ATOM 640 N N . MET A 1 84 ? 1.645 2.977 -9.933 1.00 90.38 84 MET A N 1
ATOM 641 C CA . MET A 1 84 ? 3.101 2.840 -10.006 1.00 90.38 84 MET A CA 1
ATOM 642 C C . MET A 1 84 ? 3.521 1.448 -10.485 1.00 90.38 84 MET A C 1
ATOM 644 O O . MET A 1 84 ? 4.396 1.337 -11.344 1.00 90.38 84 MET A O 1
ATOM 648 N N . GLY A 1 85 ? 2.892 0.385 -9.973 1.00 92.12 85 GLY A N 1
ATOM 649 C CA . GLY A 1 85 ? 3.198 -0.988 -10.379 1.00 92.12 85 GLY A CA 1
ATOM 650 C C . GLY A 1 85 ? 2.843 -1.268 -11.840 1.00 92.12 85 GLY A C 1
ATOM 651 O O . GLY A 1 85 ? 3.626 -1.876 -12.572 1.00 92.12 85 GLY A O 1
ATOM 652 N N . THR A 1 86 ? 1.685 -0.783 -12.292 1.00 93.56 86 THR A N 1
ATOM 653 C CA . THR A 1 86 ? 1.271 -0.915 -13.695 1.00 93.56 86 THR A CA 1
ATOM 654 C C . THR A 1 86 ? 2.190 -0.131 -14.622 1.00 93.56 86 THR A C 1
ATOM 656 O O . THR A 1 86 ? 2.651 -0.684 -15.622 1.00 93.56 86 THR A O 1
ATOM 659 N N . MET A 1 87 ? 2.541 1.108 -14.275 1.00 93.12 87 MET A N 1
ATOM 660 C CA . MET A 1 87 ? 3.432 1.910 -15.108 1.00 93.12 87 MET A CA 1
ATOM 661 C C . MET A 1 87 ? 4.859 1.353 -15.141 1.00 93.12 87 MET A C 1
ATOM 663 O O . MET A 1 87 ? 5.492 1.363 -16.197 1.00 93.12 87 MET A O 1
ATOM 667 N N . PHE A 1 88 ? 5.347 0.792 -14.029 1.00 93.38 88 PHE A N 1
ATOM 668 C CA . PHE A 1 88 ? 6.617 0.071 -14.009 1.00 93.38 88 PHE A CA 1
ATOM 669 C C . PHE A 1 88 ? 6.612 -1.085 -15.008 1.00 93.38 88 PHE A C 1
ATOM 671 O O . PHE A 1 88 ? 7.523 -1.195 -15.822 1.00 93.38 88 PHE A O 1
ATOM 678 N N . ALA A 1 89 ? 5.580 -1.934 -14.967 1.00 92.19 89 ALA A N 1
ATOM 679 C CA . ALA A 1 89 ? 5.472 -3.095 -15.843 1.00 92.19 89 ALA A CA 1
ATOM 680 C C . ALA A 1 89 ? 5.389 -2.688 -17.323 1.00 92.19 89 ALA A C 1
ATOM 682 O O . ALA A 1 89 ? 6.060 -3.283 -18.167 1.00 92.19 89 ALA A O 1
ATOM 683 N N . VAL A 1 90 ? 4.619 -1.640 -17.632 1.00 93.06 90 VAL A N 1
ATOM 684 C CA . VAL A 1 90 ? 4.510 -1.082 -18.987 1.00 93.06 90 VAL A CA 1
ATOM 685 C C . VAL A 1 90 ? 5.848 -0.511 -19.455 1.00 93.06 90 VAL A C 1
ATOM 687 O O . VAL A 1 90 ? 6.294 -0.832 -20.555 1.00 93.06 90 VAL A O 1
ATOM 690 N N . GLY A 1 91 ? 6.518 0.292 -18.625 1.00 90.94 91 GLY A N 1
ATOM 691 C CA . GLY A 1 91 ? 7.831 0.856 -18.941 1.00 90.94 91 GLY A CA 1
ATOM 692 C C . GLY A 1 91 ? 8.909 -0.218 -19.093 1.00 90.94 91 GLY A C 1
ATOM 693 O O . GLY A 1 91 ? 9.731 -0.140 -20.002 1.00 90.94 91 GLY A O 1
ATOM 694 N N . TYR A 1 92 ? 8.867 -1.256 -18.258 1.00 91.50 92 TYR A N 1
ATOM 695 C CA . TYR A 1 92 ? 9.769 -2.400 -18.330 1.00 91.50 92 TYR A CA 1
ATOM 696 C C . TYR A 1 92 ? 9.598 -3.168 -19.639 1.00 91.50 92 TYR A C 1
ATOM 698 O O . TYR A 1 92 ? 10.570 -3.395 -20.357 1.00 91.50 92 TYR A O 1
ATOM 706 N N . TYR A 1 93 ? 8.355 -3.499 -19.990 1.00 89.31 93 TYR A N 1
ATOM 707 C CA . TYR A 1 93 ? 8.044 -4.194 -21.234 1.00 89.31 93 TYR A CA 1
ATOM 708 C C . TYR A 1 93 ? 8.408 -3.358 -22.468 1.00 89.31 93 TYR A C 1
ATOM 710 O O . TYR A 1 93 ? 9.009 -3.873 -23.406 1.00 89.31 93 TYR A O 1
ATOM 718 N N . ALA A 1 94 ? 8.099 -2.058 -22.457 1.00 87.69 94 ALA A N 1
ATOM 719 C CA . ALA A 1 94 ? 8.417 -1.150 -23.558 1.00 87.69 94 ALA A CA 1
ATOM 720 C C . ALA A 1 94 ? 9.928 -0.896 -23.719 1.00 87.69 94 ALA A C 1
ATOM 722 O O . ALA A 1 94 ? 10.394 -0.631 -24.825 1.00 87.69 94 ALA A O 1
ATOM 723 N N . GLY A 1 95 ? 10.691 -0.952 -22.624 1.00 85.38 95 GLY A N 1
ATOM 724 C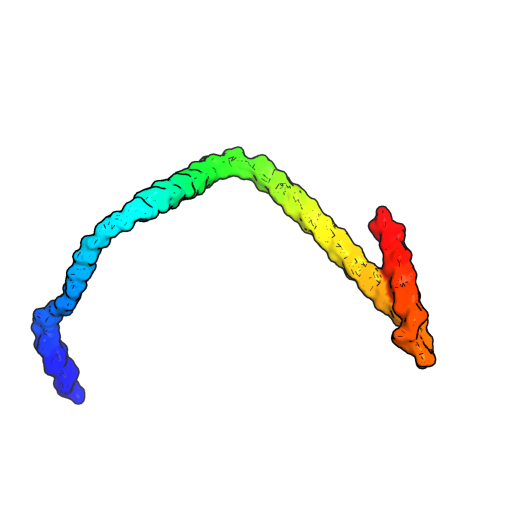 CA . GLY A 1 95 ? 12.142 -0.762 -22.627 1.00 85.38 95 GLY A CA 1
ATOM 725 C C . GLY A 1 95 ? 12.948 -2.008 -23.007 1.00 85.38 95 GLY A C 1
ATOM 726 O O . GLY A 1 95 ? 14.139 -1.882 -23.308 1.00 85.38 95 GLY A O 1
ATOM 727 N N . GLY A 1 96 ? 12.325 -3.190 -22.986 1.00 84.88 96 GLY A N 1
ATOM 728 C CA . GLY A 1 96 ? 12.935 -4.449 -23.407 1.00 84.88 96 GLY A CA 1
ATOM 729 C C . GLY A 1 96 ? 13.138 -4.512 -24.922 1.00 84.88 96 GLY A C 1
ATOM 730 O O . GLY A 1 96 ? 12.311 -4.042 -25.702 1.00 84.88 96 GLY A O 1
ATOM 731 N N . THR A 1 97 ? 14.249 -5.104 -25.358 1.00 79.88 97 THR A N 1
ATOM 732 C CA . THR A 1 97 ? 14.521 -5.370 -26.780 1.00 79.88 97 THR A CA 1
ATOM 733 C C . THR A 1 97 ? 14.548 -6.874 -27.045 1.00 79.88 97 THR A C 1
ATOM 735 O O . THR A 1 97 ? 14.646 -7.676 -26.120 1.00 79.88 97 THR A O 1
ATOM 738 N N . THR A 1 98 ? 14.478 -7.281 -28.315 1.00 77.81 98 THR A N 1
ATOM 739 C CA . THR A 1 98 ? 14.538 -8.700 -28.713 1.00 77.81 98 THR A CA 1
ATOM 740 C C . THR A 1 98 ? 15.854 -9.389 -28.348 1.00 77.81 98 THR A C 1
ATOM 742 O O . THR A 1 98 ? 15.860 -10.603 -28.183 1.00 77.81 98 THR A O 1
ATOM 745 N N . GLU A 1 99 ? 16.951 -8.638 -28.217 1.00 75.75 99 GLU A N 1
ATOM 746 C CA . GLU A 1 99 ? 18.256 -9.176 -27.808 1.00 75.75 99 GLU A CA 1
ATOM 747 C C . GLU A 1 99 ? 18.416 -9.230 -26.280 1.00 75.75 99 GLU A C 1
ATOM 749 O O . GLU A 1 99 ? 19.013 -10.172 -25.766 1.00 75.75 99 GLU A O 1
ATOM 754 N N . GLU A 1 100 ? 17.837 -8.275 -25.542 1.00 73.44 100 GLU A N 1
ATOM 755 C CA . GLU A 1 100 ? 17.900 -8.224 -24.076 1.00 73.44 100 GLU A CA 1
ATOM 756 C C . GLU A 1 100 ? 16.540 -7.847 -23.463 1.00 73.44 100 GLU A C 1
ATOM 758 O O . GLU A 1 100 ? 16.314 -6.694 -23.076 1.00 73.44 100 GLU A O 1
ATOM 763 N N . PRO A 1 101 ? 15.618 -8.816 -23.322 1.00 72.81 101 PRO A N 1
ATOM 764 C CA . PRO A 1 101 ? 14.276 -8.546 -22.808 1.00 72.81 101 PRO A CA 1
ATOM 765 C C . PRO A 1 101 ? 14.281 -8.101 -21.338 1.00 72.81 101 PRO A C 1
ATOM 767 O O . PRO A 1 101 ? 13.465 -7.274 -20.948 1.00 72.81 101 PRO A O 1
ATOM 770 N N . ASN A 1 102 ? 15.243 -8.588 -20.545 1.00 80.31 102 ASN A N 1
ATOM 771 C CA . ASN A 1 102 ? 15.369 -8.277 -19.117 1.00 80.31 102 ASN A CA 1
ATOM 772 C C . ASN A 1 102 ? 16.633 -7.458 -18.796 1.00 80.31 102 ASN A C 1
ATOM 774 O O . ASN A 1 102 ? 17.126 -7.489 -17.668 1.00 80.31 102 ASN A O 1
ATOM 778 N N . GLY A 1 103 ? 17.193 -6.771 -19.796 1.00 85.62 103 GLY A N 1
ATOM 779 C CA . GLY A 1 103 ? 18.423 -5.999 -19.648 1.00 85.62 103 GLY A CA 1
ATOM 780 C C . GLY A 1 103 ? 18.262 -4.760 -18.753 1.00 85.62 103 GLY A C 1
ATOM 781 O O . GLY A 1 103 ? 17.144 -4.339 -18.437 1.00 85.62 103 GLY A O 1
ATOM 782 N N . PRO A 1 104 ? 19.374 -4.100 -18.387 1.00 87.25 104 PRO A N 1
ATOM 783 C CA . PRO A 1 104 ? 19.358 -2.895 -17.552 1.00 87.25 104 PRO A CA 1
ATOM 784 C C . PRO A 1 104 ? 18.570 -1.731 -18.180 1.00 87.25 104 PRO A C 1
ATOM 786 O O . PRO A 1 104 ? 18.129 -0.822 -17.485 1.00 87.25 104 PRO A O 1
ATOM 789 N N . ARG A 1 105 ? 18.347 -1.746 -19.499 1.00 85.12 105 ARG A N 1
ATOM 790 C CA . ARG A 1 105 ? 17.488 -0.762 -20.173 1.00 85.12 105 ARG A CA 1
ATOM 791 C C . ARG A 1 105 ? 16.012 -0.913 -19.806 1.00 85.12 105 ARG A C 1
ATOM 793 O O . ARG A 1 105 ? 15.355 0.100 -19.584 1.00 85.12 105 ARG A O 1
ATOM 800 N N . ALA A 1 106 ? 15.511 -2.144 -19.702 1.00 88.44 106 ALA A N 1
ATOM 801 C CA . ALA A 1 106 ? 14.125 -2.409 -19.327 1.00 88.44 106 ALA A CA 1
ATOM 802 C C . ALA A 1 106 ? 13.847 -1.912 -17.900 1.00 88.44 106 ALA A C 1
ATOM 804 O O . ALA A 1 106 ? 12.882 -1.185 -17.666 1.00 88.44 106 ALA A O 1
ATOM 805 N N . THR A 1 107 ? 14.747 -2.199 -16.951 1.00 89.06 107 THR A N 1
ATOM 806 C CA . THR A 1 107 ? 14.621 -1.702 -15.570 1.00 89.06 107 THR A CA 1
ATOM 807 C C . THR A 1 107 ? 14.687 -0.177 -15.487 1.00 89.06 107 THR A C 1
ATOM 809 O O . THR A 1 107 ? 13.888 0.421 -14.7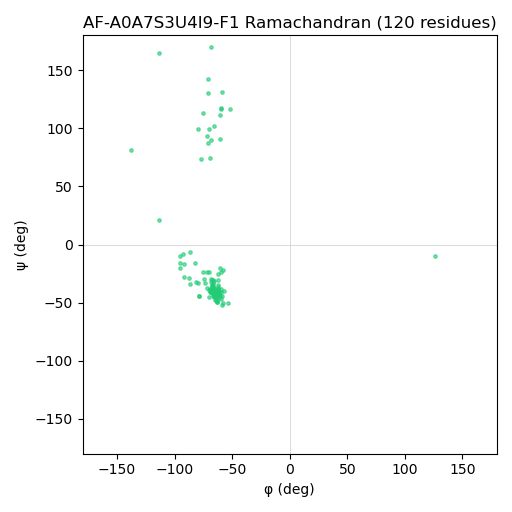67 1.00 89.06 107 THR A O 1
ATOM 812 N N . MET A 1 108 ? 15.571 0.471 -16.253 1.00 92.12 108 MET A N 1
ATOM 813 C CA . MET A 1 108 ? 15.671 1.936 -16.289 1.00 92.12 108 MET A CA 1
ATOM 814 C C . MET A 1 108 ? 14.430 2.599 -16.900 1.00 92.12 108 MET A C 1
ATOM 816 O O . MET A 1 108 ? 13.960 3.604 -16.368 1.00 92.12 108 MET A O 1
ATOM 820 N N . CYS A 1 109 ? 13.859 2.034 -17.968 1.00 91.31 109 CYS A N 1
ATOM 821 C CA . CYS A 1 109 ? 12.598 2.518 -18.536 1.00 91.31 109 CYS A CA 1
ATOM 822 C C . CYS A 1 109 ? 11.421 2.340 -17.568 1.00 91.31 109 CYS A C 1
ATOM 824 O O . CYS A 1 109 ? 10.622 3.263 -17.423 1.00 91.31 109 CYS A O 1
ATOM 826 N N . GLY A 1 110 ? 11.334 1.205 -16.866 1.00 91.81 110 GLY A N 1
ATOM 827 C CA . GLY A 1 110 ? 10.331 0.989 -15.818 1.00 91.81 110 GLY A CA 1
ATOM 828 C C . GLY A 1 110 ? 10.437 2.014 -14.685 1.00 91.81 110 GLY A C 1
ATOM 829 O O . GLY A 1 110 ? 9.440 2.632 -14.316 1.00 91.81 110 GLY A O 1
ATOM 830 N N . LEU A 1 111 ? 11.650 2.263 -14.176 1.00 92.56 111 LEU A N 1
ATOM 831 C CA . LEU A 1 111 ? 11.889 3.268 -13.131 1.00 92.56 111 LEU A CA 1
ATOM 832 C C . LEU A 1 111 ? 11.567 4.692 -13.596 1.00 92.56 111 LEU A C 1
ATOM 834 O O . LEU A 1 111 ? 10.940 5.445 -12.854 1.00 92.56 111 LEU A O 1
ATOM 838 N N . ALA A 1 112 ? 11.952 5.063 -14.820 1.00 93.12 112 ALA A N 1
ATOM 839 C CA . ALA A 1 112 ? 11.609 6.366 -15.385 1.00 93.12 112 ALA A CA 1
ATOM 840 C C . ALA A 1 112 ? 10.087 6.552 -15.476 1.00 93.12 112 ALA A C 1
ATOM 842 O O . ALA A 1 112 ? 9.572 7.616 -15.134 1.00 93.12 112 ALA A O 1
ATOM 843 N N . ALA A 1 113 ? 9.363 5.504 -15.872 1.00 91.50 113 ALA A N 1
ATOM 844 C CA . ALA A 1 113 ? 7.911 5.535 -15.958 1.00 91.50 113 ALA A CA 1
ATOM 845 C C . ALA A 1 113 ? 7.253 5.686 -14.571 1.00 91.50 113 ALA A C 1
ATOM 847 O O . ALA A 1 113 ? 6.342 6.496 -14.430 1.00 91.50 113 ALA A O 1
ATOM 848 N N . CYS A 1 114 ? 7.769 5.020 -13.528 1.00 91.88 114 CYS A N 1
ATOM 849 C CA . CYS A 1 114 ? 7.328 5.249 -12.144 1.00 91.88 114 CYS A CA 1
ATOM 850 C C . CYS A 1 114 ? 7.513 6.697 -11.683 1.00 91.88 114 CYS A C 1
ATOM 852 O O . CYS A 1 114 ? 6.616 7.255 -11.057 1.00 91.88 114 CYS A O 1
ATOM 854 N N . ILE A 1 115 ? 8.670 7.302 -11.975 1.00 91.50 115 ILE A N 1
ATOM 855 C CA . ILE A 1 115 ? 8.961 8.691 -11.590 1.00 91.50 115 ILE A CA 1
ATOM 856 C C . ILE A 1 115 ? 7.973 9.647 -12.268 1.00 91.50 115 ILE A C 1
ATOM 858 O O . ILE A 1 115 ? 7.466 10.564 -11.626 1.00 91.50 115 ILE A O 1
ATOM 862 N N . ILE A 1 116 ? 7.662 9.411 -13.545 1.00 91.69 116 ILE A N 1
ATOM 863 C CA . ILE A 1 116 ? 6.677 10.203 -14.291 1.00 91.69 116 ILE A CA 1
ATOM 864 C C . ILE A 1 116 ? 5.285 10.064 -13.671 1.00 91.69 116 ILE A C 1
ATOM 866 O O . ILE A 1 116 ? 4.636 11.078 -13.435 1.00 91.69 116 ILE A O 1
ATOM 870 N N . THR A 1 117 ? 4.837 8.844 -13.360 1.00 90.56 117 THR A N 1
ATOM 871 C CA . THR A 1 117 ? 3.550 8.629 -12.677 1.00 90.56 117 THR A CA 1
ATOM 872 C C . THR A 1 117 ? 3.498 9.371 -11.349 1.00 90.56 117 THR A C 1
ATOM 874 O O . THR A 1 117 ? 2.498 10.011 -11.049 1.00 90.56 117 THR A O 1
ATOM 877 N N . MET A 1 118 ? 4.597 9.377 -10.595 1.00 88.31 118 MET A N 1
ATOM 878 C CA . MET A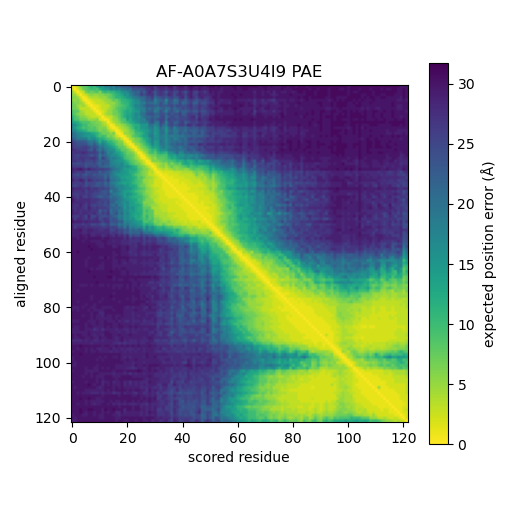 1 118 ? 4.660 10.105 -9.332 1.00 88.31 118 MET A CA 1
ATOM 879 C C . MET A 1 118 ? 4.482 11.619 -9.518 1.00 88.31 118 MET A C 1
ATOM 881 O O . MET A 1 118 ? 3.795 12.246 -8.727 1.00 88.31 118 MET A O 1
ATOM 885 N N . MET A 1 119 ? 5.042 12.203 -10.582 1.00 90.19 119 MET A N 1
ATOM 886 C CA . MET A 1 119 ? 4.857 13.627 -10.908 1.00 90.19 119 MET A CA 1
ATOM 887 C C . MET A 1 119 ? 3.437 13.969 -11.376 1.00 90.19 119 MET A C 1
ATOM 889 O O . MET A 1 119 ? 3.044 15.126 -11.295 1.00 90.19 119 MET A O 1
ATOM 893 N N . ILE A 1 120 ? 2.693 12.995 -11.906 1.00 87.50 120 ILE A N 1
ATOM 894 C CA . ILE A 1 120 ? 1.298 13.174 -12.337 1.00 87.50 120 ILE A CA 1
ATOM 895 C C . ILE A 1 120 ? 0.340 13.073 -11.143 1.00 87.50 120 ILE A C 1
ATOM 897 O O . ILE A 1 120 ? -0.715 13.701 -11.150 1.00 87.50 120 ILE A O 1
ATOM 901 N N . GLU A 1 121 ? 0.689 12.259 -10.148 1.00 80.06 121 GLU A N 1
ATOM 902 C CA . GLU A 1 121 ? -0.153 11.987 -8.980 1.00 80.06 121 GLU A CA 1
ATOM 903 C C . GLU A 1 121 ? 0.113 12.912 -7.779 1.00 80.06 121 GLU A C 1
ATOM 905 O O . GLU A 1 121 ? -0.660 12.871 -6.819 1.00 80.06 121 GLU A O 1
ATOM 910 N N . MET A 1 122 ? 1.167 13.742 -7.828 1.00 71.25 122 MET A N 1
ATOM 911 C CA . MET A 1 122 ? 1.381 14.876 -6.909 1.00 71.25 122 MET A CA 1
ATOM 912 C C . MET A 1 122 ? 0.567 16.103 -7.318 1.00 71.25 122 MET A C 1
ATOM 914 O O . MET A 1 122 ? 0.064 16.780 -6.392 1.00 71.25 122 MET A O 1
#